Protein AF-A0A2S9FQB0-F1 (afdb_monomer_lite)

Foldseek 3Di:
DKAWAQAPDPVVLVVDDQQFWKWKWWCAPDPVDHIDTLDGRKGFHDWDDDDPDDVGDPTTTTITDDDPVSRVSNNVRRVRTHMDIDTD

Secondary structure (DSSP, 8-state):
-EEEEE-S-TTHHHH--TT-EEEEEEPPSSTTSPPEEEEEEEEEEEEPPP--STTPPS--EEEEE--HHHHHHHHHHTTTS-EEEEE-

Radius of gyration: 12.93 Å; chains: 1; bounding box: 26×32×38 Å

Sequence (88 aa):
RIVPIPLADAALMDVLRPGDIVDIVAAPVDEMTEAKLIATDAVVVLVSAEDNGIGARDGRVVLVALPAAAAKAVAGVALTQAVTLTLH

pLDDT: mean 89.08, std 10.84, range [49.25, 97.94]

Structure (mmCIF, N/CA/C/O backbone):
data_AF-A0A2S9FQB0-F1
#
_entry.id   AF-A0A2S9FQB0-F1
#
loop_
_atom_site.group_PDB
_atom_site.id
_atom_site.type_symbol
_atom_site.label_atom_id
_atom_site.label_alt_id
_atom_site.label_comp_id
_atom_site.label_asym_id
_atom_site.label_entity_id
_atom_site.label_seq_id
_atom_site.pdbx_PDB_ins_code
_atom_site.Cartn_x
_atom_site.Cartn_y
_atom_site.Cartn_z
_atom_site.occupancy
_atom_site.B_iso_or_equiv
_atom_site.auth_seq_id
_atom_site.auth_comp_id
_atom_site.auth_asym_id
_atom_site.auth_atom_id
_atom_site.pdbx_PDB_model_num
ATOM 1 N N . ARG A 1 1 ? -10.817 -6.847 -1.203 1.00 96.12 1 ARG A N 1
ATOM 2 C CA . ARG A 1 1 ? -10.975 -5.887 -2.326 1.00 96.12 1 ARG A CA 1
ATOM 3 C C . ARG A 1 1 ? -9.578 -5.485 -2.760 1.00 96.12 1 ARG A C 1
ATOM 5 O O . ARG A 1 1 ? -8.729 -5.399 -1.885 1.00 96.12 1 ARG A O 1
ATOM 12 N N . ILE A 1 2 ? -9.344 -5.312 -4.060 1.00 95.69 2 ILE A N 1
ATOM 13 C CA . ILE A 1 2 ? -8.028 -4.920 -4.576 1.00 95.69 2 ILE A CA 1
ATOM 14 C C . ILE A 1 2 ? -8.004 -3.400 -4.718 1.00 95.69 2 ILE A C 1
ATOM 16 O O . ILE A 1 2 ? -8.959 -2.837 -5.257 1.00 95.69 2 ILE A O 1
ATOM 20 N N . VAL A 1 3 ? -6.954 -2.758 -4.214 1.00 96.19 3 VAL A N 1
ATOM 21 C CA . VAL A 1 3 ? -6.749 -1.308 -4.306 1.00 96.19 3 VAL A CA 1
ATOM 22 C C . VAL A 1 3 ? -5.407 -1.040 -4.987 1.00 96.19 3 VAL A C 1
ATOM 24 O O . VAL A 1 3 ? -4.406 -1.596 -4.534 1.00 96.19 3 VAL A O 1
ATOM 27 N N . PRO A 1 4 ? -5.368 -0.226 -6.057 1.00 93.62 4 PRO A N 1
ATOM 28 C CA . PRO A 1 4 ? -4.118 0.280 -6.604 1.00 93.62 4 PRO A CA 1
ATOM 29 C C . PRO A 1 4 ? -3.596 1.426 -5.737 1.00 93.62 4 PRO A C 1
ATOM 31 O O . PRO A 1 4 ? -4.321 2.384 -5.475 1.00 93.62 4 PRO A O 1
ATOM 34 N N . ILE A 1 5 ? -2.341 1.331 -5.311 1.00 92.69 5 ILE A N 1
ATOM 35 C CA . ILE A 1 5 ? -1.661 2.365 -4.533 1.00 92.69 5 ILE A CA 1
ATOM 36 C C . ILE A 1 5 ? -0.477 2.886 -5.355 1.00 92.69 5 ILE A C 1
ATOM 38 O O . ILE A 1 5 ? 0.449 2.112 -5.624 1.00 92.69 5 ILE A O 1
ATOM 42 N N . PRO A 1 6 ? -0.485 4.166 -5.764 1.00 90.75 6 PRO A N 1
ATOM 43 C CA . PRO A 1 6 ? 0.726 4.831 -6.218 1.00 90.75 6 PRO A CA 1
ATOM 44 C C . PRO A 1 6 ? 1.606 5.078 -4.991 1.00 90.75 6 PRO A C 1
ATOM 46 O O . PRO A 1 6 ? 1.203 5.778 -4.060 1.00 90.75 6 PRO A O 1
ATOM 49 N N . LEU A 1 7 ? 2.781 4.456 -4.951 1.00 84.44 7 LEU A N 1
ATOM 50 C CA . LEU A 1 7 ? 3.723 4.696 -3.861 1.00 84.44 7 LEU A CA 1
ATOM 51 C C . LEU A 1 7 ? 4.513 5.967 -4.136 1.00 84.44 7 LEU A C 1
ATOM 53 O O . LEU A 1 7 ? 4.881 6.242 -5.276 1.00 84.44 7 LEU A O 1
ATOM 57 N N . ALA A 1 8 ? 4.773 6.726 -3.075 1.00 83.69 8 ALA A N 1
ATOM 58 C CA . ALA A 1 8 ? 5.567 7.946 -3.166 1.00 83.69 8 ALA A CA 1
ATOM 59 C C . ALA A 1 8 ? 7.042 7.665 -3.500 1.00 83.69 8 ALA A C 1
ATOM 61 O O . ALA A 1 8 ? 7.704 8.511 -4.094 1.00 83.69 8 ALA A O 1
ATOM 62 N N . ASP A 1 9 ? 7.536 6.479 -3.133 1.00 84.25 9 ASP A N 1
ATOM 63 C CA . ASP A 1 9 ? 8.898 6.030 -3.408 1.00 84.25 9 ASP A CA 1
ATOM 64 C C . ASP A 1 9 ? 8.886 4.836 -4.373 1.00 84.25 9 ASP A C 1
ATOM 66 O O . ASP A 1 9 ? 8.382 3.754 -4.054 1.00 84.25 9 ASP A O 1
ATOM 70 N N . ALA A 1 10 ? 9.449 5.045 -5.564 1.00 79.12 10 ALA A N 1
ATOM 71 C CA . ALA A 1 10 ? 9.546 4.026 -6.602 1.00 79.12 10 ALA A CA 1
ATOM 72 C C . ALA A 1 10 ? 10.520 2.895 -6.235 1.00 79.12 10 ALA A C 1
ATOM 74 O O . ALA A 1 10 ? 10.280 1.757 -6.634 1.00 79.12 10 ALA A O 1
ATOM 75 N N . ALA A 1 11 ? 11.554 3.161 -5.427 1.00 84.88 11 ALA A N 1
ATOM 76 C CA . ALA A 1 11 ? 12.527 2.145 -5.023 1.00 84.88 11 ALA A CA 1
ATOM 77 C C . ALA A 1 11 ? 11.880 1.041 -4.174 1.00 84.88 11 ALA A C 1
ATOM 79 O O . ALA A 1 11 ? 12.300 -0.117 -4.216 1.00 84.88 11 ALA A O 1
ATOM 80 N N . LEU A 1 12 ? 10.805 1.371 -3.446 1.00 86.75 12 LEU A N 1
ATOM 81 C CA . LEU A 1 12 ? 10.048 0.379 -2.685 1.00 86.75 12 LEU A CA 1
ATOM 82 C C . LEU A 1 12 ? 9.396 -0.662 -3.605 1.00 86.75 12 LEU A C 1
ATOM 84 O O . LEU A 1 12 ? 9.218 -1.815 -3.225 1.00 86.75 12 LEU A O 1
ATOM 88 N N . MET A 1 13 ? 9.072 -0.295 -4.843 1.00 87.12 13 MET A N 1
ATOM 89 C CA . MET A 1 13 ? 8.454 -1.222 -5.783 1.00 87.12 13 MET A CA 1
ATOM 90 C C . MET A 1 13 ? 9.412 -2.296 -6.306 1.00 87.12 13 MET A C 1
ATOM 92 O O . MET A 1 13 ? 8.950 -3.293 -6.848 1.00 87.12 13 MET A O 1
ATOM 96 N N . ASP A 1 14 ? 10.721 -2.137 -6.144 1.00 87.94 14 ASP A N 1
ATOM 97 C CA . ASP A 1 14 ? 11.691 -3.130 -6.623 1.00 87.94 14 ASP A CA 1
ATOM 98 C C . ASP A 1 14 ? 12.012 -4.194 -5.567 1.00 87.94 14 ASP A C 1
ATOM 100 O O . ASP A 1 14 ? 12.522 -5.271 -5.887 1.00 87.94 14 ASP A O 1
ATOM 104 N N . VAL A 1 15 ? 11.675 -3.917 -4.303 1.00 90.44 15 VAL A N 1
ATOM 105 C CA . VAL A 1 15 ? 11.839 -4.859 -3.188 1.00 90.44 15 VAL A CA 1
ATOM 106 C C . VAL A 1 15 ? 10.577 -5.670 -2.908 1.00 90.44 15 VAL A C 1
ATOM 108 O O . VAL A 1 15 ? 10.686 -6.804 -2.444 1.00 90.44 15 VAL A O 1
ATOM 111 N N . LEU A 1 16 ? 9.398 -5.119 -3.216 1.00 92.25 16 LEU A N 1
ATOM 112 C CA . LEU A 1 16 ? 8.114 -5.765 -2.951 1.00 92.25 16 LEU A CA 1
ATOM 113 C C . LEU A 1 16 ? 7.895 -6.986 -3.841 1.00 92.25 16 LEU A C 1
ATOM 115 O O . LEU A 1 16 ? 8.134 -6.973 -5.053 1.00 92.25 16 LEU A O 1
ATOM 119 N N . ARG A 1 17 ? 7.344 -8.038 -3.245 1.00 94.00 17 ARG A N 1
ATOM 120 C CA . ARG A 1 17 ? 6.944 -9.263 -3.929 1.00 94.00 17 ARG A CA 1
ATOM 121 C C . ARG A 1 17 ? 5.464 -9.558 -3.696 1.00 94.00 17 ARG A C 1
ATOM 123 O O . ARG A 1 17 ? 4.921 -9.272 -2.629 1.00 94.00 17 ARG A O 1
ATOM 130 N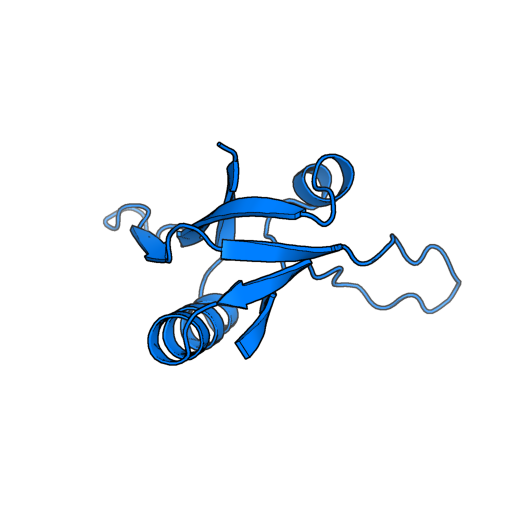 N . PRO A 1 18 ? 4.777 -10.163 -4.682 1.00 95.62 18 PRO A N 1
ATOM 131 C CA . PRO A 1 18 ? 3.458 -10.732 -4.449 1.00 95.62 18 PRO A CA 1
ATOM 132 C C . PRO A 1 18 ? 3.490 -11.715 -3.272 1.00 95.62 18 PRO A C 1
ATOM 134 O O . PRO A 1 18 ? 4.309 -12.632 -3.253 1.00 95.62 18 PRO A O 1
ATOM 137 N N . GLY A 1 19 ? 2.583 -11.525 -2.319 1.00 96.44 19 GLY A N 1
ATOM 138 C CA . GLY A 1 19 ? 2.510 -12.279 -1.070 1.00 96.44 19 GLY A CA 1
ATOM 139 C C . GLY A 1 19 ? 3.047 -11.536 0.154 1.00 96.44 19 GLY A C 1
ATOM 140 O O . GLY A 1 19 ? 2.723 -11.959 1.262 1.00 96.44 19 GLY A O 1
ATOM 141 N N . ASP A 1 20 ? 3.792 -10.439 -0.016 1.00 96.88 20 ASP A N 1
ATOM 142 C CA . ASP A 1 20 ? 4.287 -9.648 1.114 1.00 96.88 20 ASP A CA 1
ATOM 143 C C . ASP A 1 20 ? 3.129 -9.083 1.944 1.00 96.88 20 ASP A C 1
ATOM 145 O O . ASP A 1 20 ? 2.113 -8.631 1.399 1.00 96.88 20 ASP A O 1
ATOM 149 N N . ILE A 1 21 ? 3.305 -9.102 3.266 1.00 97.06 21 ILE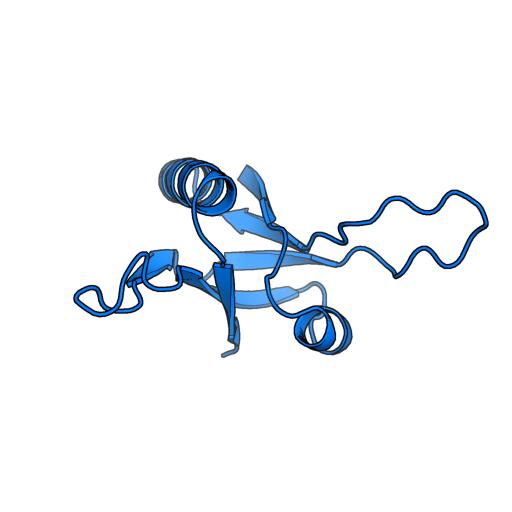 A N 1
ATOM 150 C CA . ILE A 1 21 ? 2.367 -8.529 4.230 1.00 97.06 21 ILE A CA 1
ATOM 151 C C . ILE A 1 21 ? 2.909 -7.172 4.654 1.00 97.06 21 ILE A C 1
ATOM 153 O O . ILE A 1 21 ? 4.013 -7.060 5.190 1.00 97.06 21 ILE A O 1
ATOM 157 N N . VAL A 1 22 ? 2.122 -6.136 4.410 1.00 96.62 22 VAL A N 1
ATOM 158 C CA . VAL A 1 22 ? 2.537 -4.754 4.615 1.00 96.62 22 VAL A CA 1
ATOM 159 C C . VAL A 1 22 ? 1.478 -3.971 5.364 1.00 96.62 22 VAL A C 1
ATOM 161 O O . VAL A 1 22 ? 0.278 -4.193 5.186 1.00 96.62 22 VAL A O 1
ATOM 164 N N . ASP A 1 23 ? 1.927 -2.988 6.129 1.00 96.19 23 ASP A N 1
ATOM 165 C CA . ASP A 1 23 ? 1.040 -1.932 6.586 1.00 96.19 23 ASP A CA 1
ATOM 166 C C . ASP A 1 23 ? 1.133 -0.715 5.674 1.00 96.19 23 ASP A C 1
ATOM 168 O O . ASP A 1 23 ? 2.124 -0.495 4.977 1.00 96.19 23 ASP A O 1
ATOM 172 N N . ILE A 1 24 ? 0.068 0.081 5.674 1.00 95.56 24 ILE A N 1
ATOM 173 C CA . ILE A 1 24 ? -0.099 1.234 4.798 1.00 95.56 24 ILE A CA 1
ATOM 174 C C . ILE A 1 24 ? -0.092 2.494 5.650 1.00 95.56 24 ILE A C 1
ATOM 176 O O . ILE A 1 24 ? -0.975 2.694 6.492 1.00 95.56 24 ILE A O 1
ATOM 180 N N . VAL A 1 25 ? 0.874 3.368 5.385 1.00 95.38 25 VAL A N 1
ATOM 181 C CA . VAL A 1 25 ? 1.088 4.609 6.129 1.00 95.38 25 VAL A CA 1
ATOM 182 C C . VAL A 1 25 ? 0.917 5.798 5.193 1.00 95.38 25 VAL A C 1
ATOM 184 O O . VAL A 1 25 ? 1.518 5.866 4.122 1.00 95.38 25 VAL A O 1
ATOM 187 N N . ALA A 1 26 ? 0.092 6.752 5.607 1.00 95.25 26 ALA A N 1
ATOM 188 C CA . ALA A 1 26 ? -0.053 8.029 4.933 1.00 95.25 26 ALA A CA 1
ATOM 189 C C . ALA A 1 26 ? 0.963 9.028 5.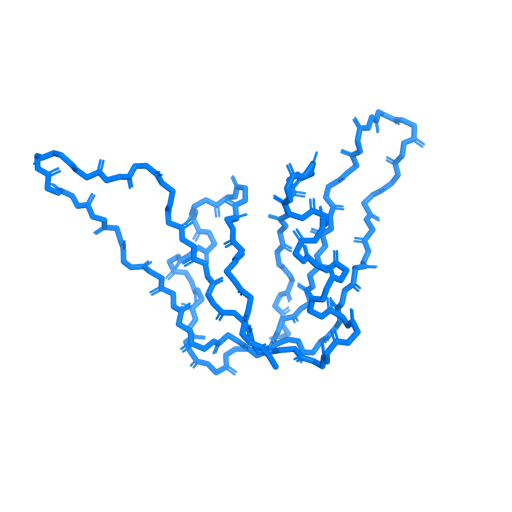481 1.00 95.25 26 ALA A C 1
ATOM 191 O O . ALA A 1 26 ? 1.112 9.169 6.699 1.00 95.25 26 ALA A O 1
ATOM 192 N N . ALA A 1 27 ? 1.632 9.733 4.575 1.00 93.00 27 ALA A N 1
ATOM 193 C CA . ALA A 1 27 ? 2.492 10.849 4.914 1.00 93.00 27 ALA A CA 1
ATOM 194 C C . ALA A 1 27 ? 1.677 11.983 5.566 1.00 93.00 27 ALA A C 1
ATOM 196 O O . ALA A 1 27 ? 0.484 12.144 5.266 1.00 93.00 27 ALA A O 1
ATOM 197 N N . PRO A 1 28 ? 2.311 12.784 6.434 1.00 91.44 28 PRO A N 1
ATOM 198 C CA . PRO A 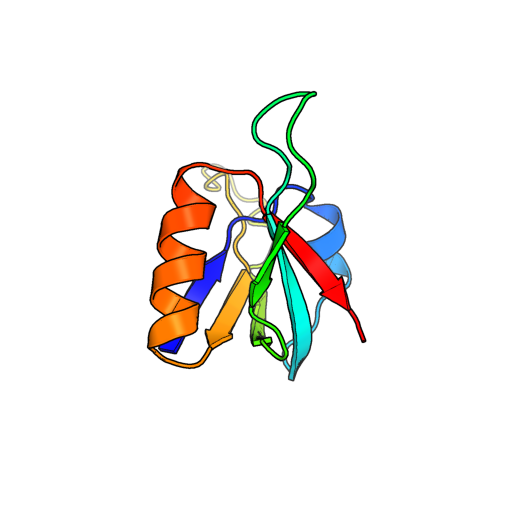1 28 ? 1.685 13.980 6.977 1.00 91.44 28 PRO A CA 1
ATOM 199 C C . PRO A 1 28 ? 1.296 14.953 5.854 1.00 91.44 28 PRO A C 1
ATOM 201 O O . PRO A 1 28 ? 1.954 15.018 4.815 1.00 91.44 28 PRO A O 1
ATOM 204 N N . VAL A 1 29 ? 0.198 15.684 6.049 1.00 87.12 29 VAL A N 1
ATOM 205 C CA . VAL A 1 29 ? -0.283 16.694 5.084 1.00 87.12 29 VAL A CA 1
ATOM 206 C C . VAL A 1 29 ? 0.416 18.040 5.255 1.00 87.12 29 VAL A C 1
ATOM 208 O O . VAL A 1 29 ? 0.497 18.814 4.306 1.00 87.12 29 VAL A O 1
ATOM 211 N N . ASP A 1 30 ? 0.916 18.304 6.459 1.00 87.75 30 ASP A N 1
ATOM 212 C CA . ASP A 1 30 ? 1.652 19.501 6.849 1.00 87.75 30 ASP A CA 1
ATOM 213 C C . ASP A 1 30 ? 2.603 19.196 8.023 1.00 87.75 30 ASP A C 1
ATOM 215 O O . ASP A 1 30 ? 2.555 18.113 8.610 1.00 87.75 30 ASP A O 1
ATOM 219 N N . GLU A 1 31 ? 3.452 20.163 8.379 1.00 82.69 31 GLU A N 1
ATOM 220 C CA . GLU A 1 31 ? 4.474 20.040 9.432 1.00 82.69 31 GLU A CA 1
ATOM 221 C C . GLU A 1 31 ? 3.915 19.853 10.856 1.00 82.69 31 GLU A C 1
ATOM 223 O O . GLU A 1 31 ? 4.659 19.486 11.764 1.00 82.69 31 GLU A O 1
ATOM 228 N N . MET A 1 32 ? 2.623 20.104 11.076 1.00 86.19 32 MET A N 1
ATOM 229 C CA . MET A 1 32 ? 1.947 19.926 12.367 1.00 86.19 32 MET A CA 1
ATOM 230 C C . MET A 1 32 ? 1.252 18.565 12.475 1.00 86.19 32 MET A C 1
ATOM 232 O O . MET A 1 32 ? 0.788 18.195 13.555 1.00 86.19 32 MET A O 1
ATOM 236 N N . THR A 1 33 ? 1.145 17.831 11.367 1.00 86.62 33 THR A N 1
ATOM 237 C CA . THR A 1 33 ? 0.537 16.500 11.327 1.00 86.62 33 THR A CA 1
ATOM 238 C C . THR A 1 33 ? 1.589 15.404 11.370 1.00 86.62 33 THR A C 1
ATOM 240 O O . THR A 1 33 ? 2.682 15.537 10.830 1.00 86.62 33 THR A O 1
ATOM 243 N N . GLU A 1 34 ? 1.244 14.292 12.011 1.00 91.19 34 GLU A N 1
ATOM 244 C CA . GLU A 1 34 ? 2.085 13.098 12.041 1.00 91.19 34 GLU A CA 1
ATOM 245 C C . GLU A 1 34 ? 1.684 12.119 10.930 1.00 91.19 34 GLU A C 1
ATOM 247 O O . GLU A 1 34 ? 0.546 12.119 10.445 1.00 91.19 34 GLU A O 1
ATOM 252 N N . ALA A 1 35 ? 2.622 11.252 10.544 1.00 93.19 35 ALA A N 1
ATOM 253 C CA . ALA A 1 35 ? 2.323 10.131 9.662 1.00 93.19 35 ALA A CA 1
ATOM 254 C C . ALA A 1 35 ? 1.287 9.205 10.317 1.00 93.19 35 ALA A C 1
ATOM 256 O O . ALA A 1 35 ? 1.334 8.945 11.520 1.00 93.19 35 ALA A O 1
ATOM 257 N N . LYS A 1 36 ? 0.350 8.684 9.522 1.00 94.75 36 LYS A N 1
ATOM 258 C CA . LYS A 1 36 ? -0.792 7.927 10.043 1.00 94.75 36 LYS A CA 1
ATOM 259 C C . LYS A 1 36 ? -0.885 6.541 9.429 1.00 94.75 36 LYS A C 1
ATOM 261 O O . LYS A 1 36 ? -0.969 6.398 8.213 1.00 94.75 36 LYS A O 1
ATOM 266 N N . LEU A 1 37 ? -0.985 5.531 10.287 1.00 96.19 37 LEU A N 1
ATOM 267 C CA . LEU A 1 37 ? -1.338 4.168 9.903 1.00 96.19 37 LEU A CA 1
ATOM 268 C C . LEU A 1 37 ? -2.804 4.108 9.442 1.00 96.19 37 LEU A C 1
ATOM 270 O O . LEU A 1 37 ? -3.717 4.457 10.195 1.00 96.19 37 LEU A O 1
ATOM 274 N N . ILE A 1 38 ? -3.035 3.693 8.196 1.00 96.31 38 ILE A N 1
ATOM 275 C CA . ILE A 1 38 ? -4.370 3.664 7.575 1.00 96.31 38 ILE A CA 1
ATOM 276 C C . ILE A 1 38 ? -4.952 2.255 7.557 1.00 96.31 38 ILE A C 1
ATOM 278 O O . ILE A 1 38 ? -6.154 2.077 7.765 1.00 96.31 38 ILE A O 1
ATOM 282 N N . ALA A 1 39 ? -4.113 1.260 7.290 1.00 96.88 39 ALA A N 1
ATOM 283 C CA . ALA A 1 39 ? -4.502 -0.139 7.254 1.00 96.88 39 ALA A CA 1
ATOM 284 C C . ALA A 1 39 ? -3.309 -1.021 7.615 1.00 96.88 39 ALA A C 1
ATOM 286 O O . ALA A 1 39 ? -2.175 -0.669 7.289 1.00 96.88 39 ALA A O 1
ATOM 287 N N . THR A 1 40 ? -3.596 -2.156 8.244 1.00 96.50 40 THR A N 1
ATOM 288 C CA . THR A 1 40 ? -2.606 -3.183 8.569 1.00 96.50 40 THR A CA 1
ATOM 289 C C . THR A 1 40 ? -2.858 -4.459 7.785 1.00 96.50 40 THR A C 1
ATOM 291 O O . THR A 1 40 ? -3.960 -4.655 7.252 1.00 96.50 40 THR A O 1
ATOM 294 N N . ASP A 1 41 ? -1.843 -5.319 7.737 1.00 95.50 41 ASP A N 1
ATOM 295 C CA . ASP A 1 41 ? -1.932 -6.686 7.208 1.00 95.50 41 ASP A CA 1
ATOM 296 C C . ASP A 1 41 ? -2.445 -6.750 5.757 1.00 95.50 41 ASP A C 1
ATOM 298 O O . ASP A 1 41 ? -3.175 -7.663 5.352 1.00 95.50 41 ASP A O 1
ATOM 302 N N . ALA A 1 42 ? -2.101 -5.745 4.953 1.00 96.81 42 ALA A N 1
ATOM 303 C CA . ALA A 1 42 ? -2.429 -5.726 3.540 1.00 96.81 42 ALA A CA 1
ATOM 304 C C . ALA A 1 42 ? -1.532 -6.722 2.805 1.00 96.81 42 ALA A C 1
ATOM 306 O O . ALA A 1 42 ? -0.323 -6.747 3.012 1.00 96.81 42 ALA A O 1
ATOM 307 N N . VAL A 1 43 ? -2.108 -7.518 1.904 1.00 97.69 43 VAL A N 1
ATOM 308 C CA . VAL A 1 43 ? -1.321 -8.469 1.107 1.00 97.69 43 VAL A CA 1
ATOM 309 C C . VAL A 1 43 ? -1.035 -7.868 -0.257 1.00 97.69 43 VAL A C 1
ATOM 311 O O . VAL A 1 43 ? -1.965 -7.503 -0.982 1.00 97.69 43 VAL A O 1
ATOM 314 N N . VAL A 1 44 ? 0.236 -7.799 -0.638 1.00 96.56 44 VAL A N 1
ATOM 315 C CA . VAL A 1 44 ? 0.642 -7.399 -1.986 1.00 96.56 44 VAL A CA 1
ATOM 316 C C . VAL A 1 44 ? 0.209 -8.476 -2.976 1.00 96.56 44 VAL A C 1
ATOM 318 O O . VAL A 1 44 ? 0.604 -9.634 -2.883 1.00 96.56 44 VAL A O 1
ATOM 321 N N . VAL A 1 45 ? -0.624 -8.104 -3.942 1.00 96.88 45 VAL A N 1
ATOM 322 C CA . VAL A 1 45 ? -1.141 -9.015 -4.975 1.00 96.88 45 VAL A CA 1
ATOM 323 C C . VAL A 1 45 ? -0.298 -8.926 -6.237 1.00 96.88 45 VAL A C 1
ATOM 325 O O . VAL A 1 45 ? -0.014 -9.936 -6.875 1.00 96.88 45 VAL A O 1
ATOM 328 N N . LEU A 1 46 ? 0.077 -7.708 -6.619 1.00 94.31 46 LEU A N 1
ATOM 329 C CA . LEU A 1 46 ? 0.840 -7.443 -7.827 1.00 94.31 46 LEU A CA 1
ATOM 330 C C . LEU A 1 46 ? 1.610 -6.143 -7.660 1.00 94.31 46 LEU A C 1
ATOM 332 O O . LEU A 1 46 ? 1.084 -5.158 -7.148 1.00 94.31 46 LEU A O 1
ATOM 336 N N . VAL A 1 47 ? 2.832 -6.135 -8.167 1.00 91.31 47 VAL A N 1
ATOM 337 C CA . VAL A 1 47 ? 3.645 -4.935 -8.313 1.00 91.31 47 VAL A CA 1
ATOM 338 C C . VAL A 1 47 ? 3.752 -4.664 -9.806 1.00 91.31 47 VAL A C 1
ATOM 340 O O . VAL A 1 47 ? 4.145 -5.550 -10.566 1.00 91.31 47 VAL A O 1
ATOM 343 N N . SER A 1 48 ? 3.333 -3.480 -10.251 1.00 86.38 48 SER A N 1
ATOM 344 C CA . SER A 1 48 ? 3.500 -3.115 -11.661 1.00 86.38 48 SER A CA 1
ATOM 345 C C . SER A 1 48 ? 4.987 -3.015 -12.004 1.00 86.38 48 SER A C 1
ATOM 347 O O . SER A 1 48 ? 5.787 -2.534 -11.199 1.00 86.38 48 SER A O 1
ATOM 349 N N . ALA A 1 49 ? 5.359 -3.498 -13.186 1.00 78.62 49 ALA A N 1
ATOM 350 C CA . ALA A 1 49 ? 6.715 -3.354 -13.697 1.00 78.62 49 ALA A CA 1
ATOM 351 C C . ALA A 1 49 ? 6.974 -1.903 -14.131 1.00 78.62 49 ALA A C 1
ATOM 353 O O . ALA A 1 49 ? 6.034 -1.176 -14.456 1.00 78.62 49 ALA A O 1
ATOM 354 N N . GLU A 1 50 ? 8.243 -1.498 -14.161 1.00 70.56 50 GLU A N 1
ATOM 355 C CA . GLU A 1 50 ? 8.643 -0.295 -14.892 1.00 70.56 50 GLU A CA 1
ATOM 356 C C . GLU A 1 50 ? 8.317 -0.470 -16.375 1.00 70.56 50 GLU A C 1
ATOM 358 O O . GLU A 1 50 ? 8.768 -1.421 -17.019 1.00 70.56 50 GLU A O 1
ATOM 363 N N . ASP A 1 51 ? 7.513 0.444 -16.912 1.00 66.19 51 ASP A N 1
ATOM 364 C CA . ASP A 1 51 ? 7.292 0.536 -18.347 1.00 66.19 51 ASP A CA 1
ATOM 365 C C . ASP A 1 51 ? 8.362 1.475 -18.914 1.00 66.19 51 ASP A C 1
ATOM 367 O O . ASP A 1 51 ? 8.337 2.677 -18.672 1.00 66.19 51 ASP A O 1
ATOM 371 N N . ASN A 1 52 ? 9.352 0.916 -19.610 1.00 61.53 52 ASN A N 1
ATOM 372 C CA . ASN A 1 52 ? 10.489 1.659 -20.174 1.00 61.53 52 ASN A CA 1
ATOM 373 C C . ASN A 1 52 ? 10.302 1.959 -21.679 1.00 61.53 52 ASN A C 1
ATOM 375 O O . ASN A 1 52 ? 11.264 2.249 -22.394 1.00 61.53 52 ASN A O 1
ATOM 379 N N . GLY A 1 53 ? 9.073 1.836 -22.193 1.00 62.25 53 GLY A N 1
ATOM 380 C CA . GLY A 1 53 ? 8.734 2.079 -23.595 1.00 62.25 53 GLY A CA 1
ATOM 381 C C . GLY A 1 53 ? 8.530 3.558 -23.953 1.00 62.25 53 GLY A C 1
ATOM 382 O O . GLY A 1 53 ? 8.189 4.393 -23.117 1.00 62.25 53 GLY A O 1
ATOM 383 N N . ILE A 1 54 ? 8.675 3.894 -25.241 1.00 49.25 54 ILE A N 1
ATOM 384 C CA . ILE A 1 54 ? 8.312 5.220 -25.769 1.00 49.25 54 ILE A CA 1
ATOM 385 C C . ILE A 1 54 ? 6.786 5.378 -25.647 1.00 49.25 54 ILE A C 1
ATOM 387 O O . ILE A 1 54 ? 6.038 4.726 -26.372 1.00 49.25 54 ILE A O 1
ATOM 391 N N . GLY A 1 55 ? 6.332 6.227 -24.718 1.00 58.44 55 GLY A N 1
ATOM 392 C CA . GLY A 1 55 ? 4.914 6.396 -24.364 1.00 58.44 55 GLY A CA 1
ATOM 393 C C . GLY A 1 55 ? 4.497 5.747 -23.037 1.00 58.44 55 GLY A C 1
ATOM 394 O O . GLY A 1 55 ? 3.299 5.697 -22.752 1.00 58.44 55 GLY A O 1
ATOM 395 N N . ALA A 1 56 ? 5.459 5.266 -22.242 1.00 59.75 56 ALA A N 1
ATOM 396 C CA . ALA A 1 56 ? 5.227 4.766 -20.893 1.00 59.75 56 ALA A CA 1
ATOM 397 C C . ALA A 1 56 ? 4.423 5.765 -20.050 1.00 59.75 56 ALA A C 1
ATOM 399 O O . ALA A 1 56 ? 4.697 6.968 -20.036 1.00 59.75 56 ALA A O 1
ATOM 400 N N . ARG A 1 57 ? 3.397 5.260 -19.361 1.00 58.72 57 ARG A N 1
ATOM 401 C CA . ARG A 1 57 ? 2.631 6.059 -18.403 1.00 58.72 57 ARG A CA 1
ATOM 402 C C . ARG A 1 57 ? 3.432 6.177 -17.115 1.00 58.72 57 ARG A C 1
ATOM 404 O O . ARG A 1 57 ? 3.704 5.164 -16.478 1.00 58.72 57 ARG A O 1
ATOM 411 N N . ASP A 1 58 ? 3.729 7.409 -16.718 1.00 60.31 58 ASP A N 1
ATOM 412 C CA . ASP A 1 58 ? 4.204 7.695 -15.367 1.00 60.31 58 ASP A CA 1
ATOM 413 C C . ASP A 1 58 ? 3.152 7.229 -14.352 1.00 60.31 58 ASP A C 1
ATOM 415 O O . ASP A 1 58 ? 1.970 7.571 -14.459 1.00 60.31 58 ASP A O 1
ATOM 419 N N . GLY A 1 59 ? 3.579 6.430 -13.375 1.00 71.19 59 GLY A N 1
ATOM 420 C CA . GLY A 1 59 ? 2.729 5.994 -12.267 1.00 71.19 59 GLY A CA 1
ATOM 421 C C . GLY A 1 59 ? 2.627 4.482 -12.129 1.00 71.19 59 GLY A C 1
ATOM 422 O O . GLY A 1 59 ? 1.543 3.909 -12.268 1.00 71.19 59 GLY A O 1
ATOM 423 N N . ARG A 1 60 ? 3.748 3.831 -11.794 1.00 84.38 60 ARG A N 1
ATOM 424 C CA . ARG A 1 60 ? 3.701 2.471 -11.254 1.00 84.38 60 ARG A CA 1
ATOM 425 C C . ARG A 1 60 ? 2.798 2.446 -10.018 1.00 84.38 60 ARG A C 1
ATOM 427 O O . ARG A 1 60 ? 2.797 3.361 -9.197 1.00 84.38 60 ARG A O 1
ATOM 434 N N . VAL A 1 61 ? 2.028 1.375 -9.891 1.00 90.81 61 VAL A N 1
ATOM 435 C CA . VAL A 1 61 ? 1.165 1.087 -8.744 1.00 90.81 61 VAL A CA 1
ATOM 436 C C . VAL A 1 61 ? 1.467 -0.286 -8.158 1.00 90.81 61 VAL A C 1
ATOM 438 O O . VAL A 1 61 ? 1.892 -1.212 -8.860 1.00 90.81 61 VAL A O 1
ATOM 441 N N . VAL A 1 62 ? 1.177 -0.432 -6.871 1.00 93.31 62 VAL A N 1
ATOM 442 C CA . VAL A 1 62 ? 1.094 -1.725 -6.191 1.00 93.31 62 VAL A CA 1
ATOM 443 C C . VAL A 1 62 ? -0.375 -2.049 -5.962 1.00 93.31 62 VAL A C 1
ATOM 445 O O . VAL A 1 62 ? -1.139 -1.219 -5.472 1.00 93.31 62 VAL A O 1
ATOM 448 N N . LEU A 1 63 ? 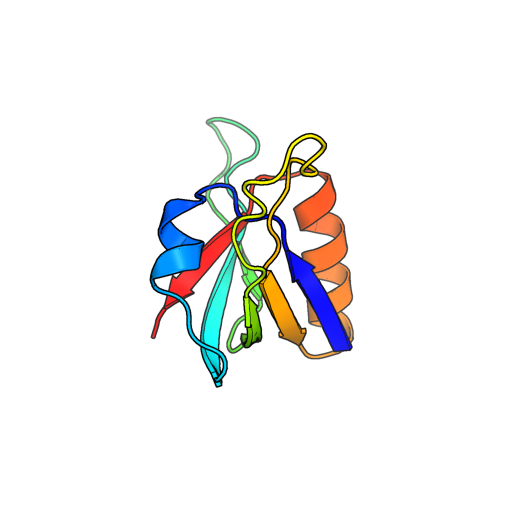-0.793 -3.251 -6.340 1.00 95.12 63 LEU A N 1
ATOM 449 C CA . LEU A 1 63 ? -2.123 -3.765 -6.048 1.00 95.12 63 LEU A CA 1
ATOM 450 C C . LEU A 1 63 ? -2.079 -4.510 -4.720 1.00 95.12 63 LEU A C 1
ATOM 452 O O . LEU A 1 63 ? -1.355 -5.497 -4.595 1.00 95.12 63 LEU A O 1
ATOM 456 N N . VAL A 1 64 ? -2.894 -4.083 -3.759 1.00 96.62 64 VAL A N 1
ATOM 457 C CA . VAL A 1 64 ? -2.997 -4.735 -2.447 1.00 96.62 64 VAL A CA 1
ATOM 458 C C . VAL A 1 64 ? -4.401 -5.260 -2.183 1.00 96.62 64 VAL A C 1
ATOM 460 O O . VAL A 1 64 ? -5.400 -4.663 -2.595 1.00 96.62 64 VAL A O 1
ATOM 463 N N . ALA A 1 65 ? -4.487 -6.384 -1.480 1.00 97.94 65 ALA A N 1
ATOM 464 C CA . ALA A 1 65 ? -5.731 -6.964 -1.009 1.00 97.94 65 ALA A CA 1
ATOM 465 C C . ALA A 1 65 ? -6.026 -6.503 0.422 1.00 97.94 65 ALA A C 1
ATOM 467 O O . ALA A 1 65 ? -5.231 -6.706 1.332 1.00 97.94 65 ALA A O 1
ATOM 468 N N . LEU A 1 66 ? -7.210 -5.914 0.604 1.00 97.25 66 LEU A N 1
ATOM 469 C CA . LEU A 1 66 ? -7.678 -5.364 1.878 1.00 97.25 66 LEU A CA 1
ATOM 470 C C . LEU A 1 66 ? -9.142 -5.744 2.170 1.00 97.25 66 LEU A C 1
ATOM 472 O O . LEU A 1 66 ? -9.936 -5.941 1.231 1.00 97.25 66 LEU A O 1
ATOM 476 N N . PRO A 1 67 ? -9.562 -5.763 3.450 1.00 95.94 67 PRO A N 1
ATOM 477 C CA . PRO A 1 67 ? -10.973 -5.749 3.830 1.00 95.94 67 PRO A CA 1
ATOM 478 C C . PRO A 1 67 ? -11.714 -4.546 3.229 1.00 95.94 67 PRO A C 1
ATOM 480 O O . PRO A 1 67 ? -11.128 -3.498 2.967 1.00 95.94 67 PRO A O 1
ATOM 483 N N . ALA A 1 68 ? -13.026 -4.667 3.010 1.00 94.19 68 ALA A N 1
ATOM 484 C CA . ALA A 1 68 ? -13.787 -3.662 2.259 1.00 94.19 68 ALA A CA 1
ATOM 485 C C . ALA A 1 68 ? -13.769 -2.250 2.880 1.00 94.19 68 ALA A C 1
ATOM 487 O O . ALA A 1 68 ? -13.777 -1.272 2.135 1.00 94.19 68 ALA A O 1
ATOM 488 N N . ALA A 1 69 ? -13.750 -2.140 4.213 1.00 93.56 69 ALA A N 1
ATOM 489 C CA . ALA A 1 69 ? -13.675 -0.852 4.904 1.00 93.56 69 ALA A CA 1
ATOM 490 C C . ALA A 1 69 ? -12.292 -0.199 4.734 1.00 93.56 69 ALA A C 1
ATOM 492 O O . ALA A 1 69 ? -12.209 0.934 4.263 1.00 93.56 69 ALA A O 1
ATOM 493 N N . ALA A 1 70 ? -11.221 -0.949 5.017 1.00 95.81 70 ALA A N 1
ATOM 494 C CA . ALA A 1 70 ? -9.842 -0.493 4.850 1.00 95.81 70 ALA A CA 1
ATOM 495 C C . ALA A 1 70 ? -9.539 -0.109 3.395 1.00 95.81 70 ALA A C 1
ATOM 497 O O . ALA A 1 70 ? -8.958 0.938 3.139 1.00 95.81 70 ALA A O 1
ATOM 498 N N . ALA A 1 71 ? -10.029 -0.893 2.430 1.00 96.31 71 ALA A N 1
ATOM 499 C CA . ALA A 1 71 ? -9.851 -0.616 1.008 1.00 96.31 71 ALA A CA 1
ATOM 500 C C . ALA A 1 71 ? -10.387 0.766 0.595 1.00 96.31 71 ALA A C 1
ATOM 502 O O . ALA A 1 71 ? -9.738 1.478 -0.165 1.00 96.31 71 ALA A O 1
ATOM 503 N N . LYS A 1 72 ? -11.564 1.159 1.100 1.00 96.06 72 LYS A N 1
ATOM 504 C CA . LYS A 1 72 ? -12.150 2.477 0.807 1.00 96.06 72 LYS A CA 1
ATOM 505 C C . LYS A 1 72 ? -11.363 3.608 1.468 1.00 96.06 72 LYS A C 1
ATOM 507 O O . LYS A 1 72 ? -11.172 4.642 0.839 1.00 96.06 72 LYS A O 1
ATOM 512 N N . ALA A 1 73 ? -10.913 3.405 2.707 1.00 96.25 73 ALA A N 1
ATOM 513 C CA . ALA A 1 73 ? -10.107 4.387 3.426 1.00 96.25 73 ALA A CA 1
ATOM 514 C C . ALA A 1 73 ? -8.766 4.631 2.720 1.00 96.25 73 ALA A C 1
ATOM 516 O O . ALA A 1 73 ? -8.438 5.773 2.415 1.00 96.25 73 ALA A O 1
ATOM 517 N N . VAL A 1 74 ? -8.048 3.558 2.377 1.00 96.25 74 VAL A N 1
ATOM 518 C CA . VAL A 1 74 ? -6.781 3.623 1.636 1.00 96.25 74 VAL A CA 1
ATOM 519 C C . VAL A 1 74 ? -6.972 4.288 0.276 1.00 96.25 74 VAL A C 1
ATOM 521 O O . VAL A 1 74 ? -6.223 5.198 -0.054 1.00 96.25 74 VAL A O 1
ATOM 524 N N . ALA A 1 75 ? -7.995 3.892 -0.489 1.00 94.94 75 ALA A N 1
ATOM 525 C CA . ALA A 1 75 ? -8.269 4.497 -1.791 1.00 94.94 75 ALA A CA 1
ATOM 526 C C . ALA A 1 75 ? -8.564 6.002 -1.688 1.00 94.94 75 ALA A C 1
ATOM 528 O O . ALA A 1 75 ? -8.119 6.764 -2.536 1.00 94.94 75 ALA A O 1
ATOM 529 N N . GLY A 1 76 ? -9.295 6.437 -0.656 1.00 94.88 76 GLY A N 1
ATOM 530 C CA . GLY A 1 76 ? -9.559 7.857 -0.423 1.00 94.88 76 GLY A CA 1
ATOM 531 C C . GLY A 1 76 ? -8.294 8.640 -0.075 1.00 94.88 76 GLY A C 1
ATOM 532 O O . GLY A 1 76 ? -8.061 9.703 -0.639 1.00 94.88 76 GLY A O 1
ATOM 533 N N . VAL A 1 77 ? -7.459 8.094 0.811 1.00 95.00 77 VAL A N 1
ATOM 534 C CA . VAL A 1 77 ? -6.208 8.731 1.251 1.00 95.00 77 VAL A CA 1
ATOM 535 C C . VAL A 1 77 ? -5.177 8.804 0.125 1.00 95.00 77 VAL A C 1
ATOM 537 O O . VAL A 1 77 ? -4.548 9.840 -0.055 1.00 95.00 77 VAL A O 1
ATOM 540 N N . ALA A 1 78 ? -5.044 7.749 -0.681 1.00 92.81 78 ALA A N 1
ATOM 541 C CA . ALA A 1 78 ? -4.097 7.703 -1.797 1.00 92.81 78 ALA A CA 1
ATOM 542 C C . ALA A 1 78 ? -4.392 8.728 -2.912 1.00 92.81 78 ALA A C 1
ATOM 544 O O . ALA A 1 78 ? -3.543 8.956 -3.768 1.00 92.81 78 ALA A O 1
ATOM 545 N N . LEU A 1 79 ? -5.581 9.347 -2.923 1.00 91.81 79 LEU A N 1
ATOM 546 C CA . LEU A 1 79 ? -5.917 10.436 -3.848 1.00 91.81 79 LEU A CA 1
ATOM 547 C C . LEU A 1 79 ? -5.416 11.805 -3.377 1.00 91.81 79 LEU A C 1
ATOM 549 O O . LEU A 1 79 ? -5.290 12.714 -4.194 1.00 91.81 79 LEU A O 1
ATOM 553 N N . THR A 1 80 ? -5.191 11.977 -2.076 1.00 92.25 80 THR A N 1
ATOM 554 C CA . THR A 1 80 ? -4.925 13.288 -1.466 1.00 92.25 80 THR A CA 1
ATOM 555 C C . THR A 1 80 ? -3.584 13.363 -0.754 1.00 92.25 80 THR A C 1
ATOM 557 O O . THR A 1 80 ? -3.100 14.463 -0.504 1.00 92.25 80 THR A O 1
ATOM 560 N N . GLN A 1 81 ? -2.992 12.223 -0.405 1.00 92.44 81 GLN A N 1
ATOM 561 C CA . GLN A 1 81 ? -1.766 12.137 0.377 1.00 92.44 81 GLN A CA 1
ATOM 562 C C . GLN A 1 81 ? -0.775 11.176 -0.271 1.00 92.44 81 GLN A C 1
ATOM 564 O O . GLN A 1 81 ? -1.157 10.180 -0.885 1.00 92.44 81 GLN A O 1
ATOM 569 N N . ALA A 1 82 ? 0.511 11.453 -0.068 1.00 92.25 82 ALA A N 1
ATOM 570 C CA . ALA A 1 82 ? 1.562 10.488 -0.345 1.00 92.25 82 ALA A CA 1
ATOM 571 C C . ALA A 1 82 ? 1.413 9.280 0.594 1.00 92.25 82 ALA A C 1
ATOM 573 O O . ALA A 1 82 ? 1.180 9.436 1.794 1.00 92.25 82 ALA A O 1
ATOM 574 N N . VAL A 1 83 ? 1.542 8.075 0.043 1.00 94.06 83 VAL A N 1
ATOM 575 C CA . VAL A 1 83 ? 1.402 6.816 0.783 1.00 94.06 83 VAL A CA 1
ATOM 576 C C . VAL A 1 83 ? 2.684 6.004 0.645 1.00 94.06 83 VAL A C 1
ATOM 578 O O . VAL A 1 83 ? 3.294 5.953 -0.427 1.00 94.06 83 VAL A O 1
ATOM 581 N N . THR A 1 84 ? 3.079 5.362 1.739 1.00 93.88 84 THR A N 1
ATOM 582 C CA . THR A 1 84 ? 4.184 4.404 1.799 1.00 93.88 84 THR A CA 1
ATOM 583 C C . THR A 1 84 ? 3.743 3.116 2.4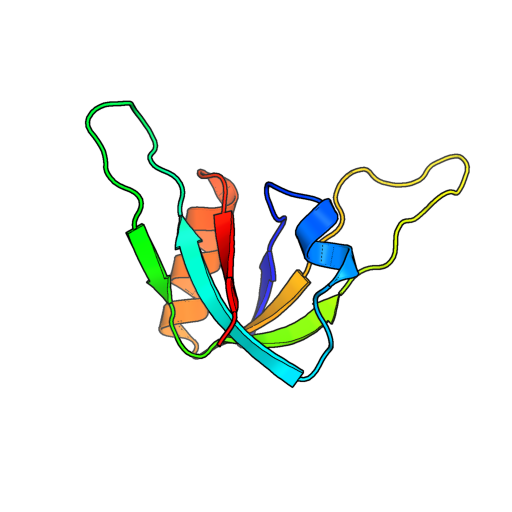95 1.00 93.88 84 THR A C 1
ATOM 585 O O . THR A 1 84 ? 2.633 3.035 3.032 1.00 93.88 84 THR A O 1
ATOM 588 N N . LEU A 1 85 ? 4.605 2.101 2.462 1.00 94.50 85 LEU A N 1
ATOM 589 C CA . LEU A 1 85 ? 4.368 0.797 3.068 1.00 94.50 85 LEU A CA 1
ATOM 590 C C . LEU A 1 85 ? 5.456 0.470 4.087 1.00 94.50 85 LEU A C 1
ATOM 592 O O . LEU A 1 85 ? 6.624 0.801 3.883 1.00 94.50 85 LEU A O 1
ATOM 596 N N . THR A 1 86 ? 5.085 -0.238 5.146 1.00 94.06 86 THR A N 1
ATOM 597 C CA . THR A 1 86 ? 6.034 -0.862 6.074 1.00 94.06 86 THR A CA 1
ATOM 598 C C . THR A 1 86 ? 5.938 -2.374 5.945 1.00 94.06 86 THR A C 1
ATOM 600 O O . THR A 1 86 ? 4.845 -2.936 5.991 1.00 94.06 86 THR A O 1
ATOM 603 N N . LEU A 1 87 ? 7.082 -3.021 5.735 1.00 91.12 87 LEU A N 1
ATOM 604 C CA . LEU A 1 87 ? 7.185 -4.467 5.565 1.00 91.12 87 LEU A CA 1
ATOM 605 C C . LEU A 1 87 ? 7.373 -5.144 6.930 1.00 91.12 87 LEU A C 1
ATOM 607 O O . LEU A 1 87 ? 8.016 -4.566 7.810 1.00 91.12 87 LEU A O 1
ATOM 611 N N . HIS A 1 88 ? 6.822 -6.350 7.074 1.00 88.06 88 HIS A N 1
ATOM 612 C CA . HIS A 1 88 ? 7.001 -7.217 8.244 1.00 88.06 88 HIS A CA 1
ATOM 613 C C . HIS A 1 88 ? 8.215 -8.139 8.112 1.00 88.06 88 HIS A C 1
ATOM 615 O O . HIS A 1 88 ? 8.527 -8.550 6.970 1.00 88.06 88 HIS A O 1
#